Protein AF-A0A7Y4TXQ5-F1 (afdb_monomer_lite)

Structure (mmCIF, N/CA/C/O backbone):
data_AF-A0A7Y4TXQ5-F1
#
_entry.id   AF-A0A7Y4TXQ5-F1
#
loop_
_atom_site.group_PDB
_atom_site.id
_atom_site.type_symbol
_atom_site.label_atom_id
_atom_site.label_alt_id
_atom_site.label_comp_id
_atom_site.label_asym_id
_atom_site.label_entity_id
_atom_site.label_seq_id
_atom_site.pdbx_PDB_ins_code
_atom_site.Cartn_x
_atom_site.Cartn_y
_atom_site.Cartn_z
_atom_site.occupancy
_atom_site.B_iso_or_equiv
_atom_site.auth_seq_id
_atom_site.auth_comp_id
_atom_site.auth_asym_id
_atom_site.auth_atom_id
_atom_site.pdbx_PDB_model_num
ATOM 1 N N . MET A 1 1 ? 9.297 -5.792 8.119 1.00 72.00 1 MET A N 1
ATOM 2 C CA . MET A 1 1 ? 8.786 -5.710 6.735 1.00 72.00 1 MET A CA 1
ATOM 3 C C . MET A 1 1 ? 8.627 -4.238 6.401 1.00 72.00 1 MET A C 1
ATOM 5 O O . MET A 1 1 ? 8.086 -3.522 7.237 1.00 72.00 1 MET A O 1
ATOM 9 N N . SER A 1 2 ? 9.181 -3.772 5.284 1.00 90.69 2 SER A N 1
ATOM 10 C CA . SER A 1 2 ? 9.122 -2.359 4.892 1.00 90.69 2 SER A CA 1
ATOM 11 C C . SER A 1 2 ? 7.800 -2.024 4.192 1.00 90.69 2 SER A C 1
ATOM 13 O O . SER A 1 2 ? 7.118 -2.909 3.676 1.00 90.69 2 SER A O 1
ATOM 15 N N . ASN A 1 3 ? 7.446 -0.737 4.123 1.00 92.19 3 ASN A N 1
ATOM 16 C CA . ASN A 1 3 ? 6.277 -0.291 3.355 1.00 92.19 3 ASN A CA 1
ATOM 17 C C . ASN A 1 3 ? 6.397 -0.631 1.867 1.00 92.19 3 ASN A C 1
ATOM 19 O O . ASN A 1 3 ? 5.387 -0.931 1.238 1.00 92.19 3 ASN A O 1
ATOM 23 N N . LYS A 1 4 ? 7.622 -0.638 1.327 1.00 94.12 4 LYS A N 1
ATOM 24 C CA . LYS A 1 4 ? 7.886 -1.058 -0.050 1.00 94.12 4 LYS A CA 1
ATOM 25 C C . LYS A 1 4 ? 7.515 -2.528 -0.243 1.00 94.12 4 LYS A C 1
ATOM 27 O O . LYS A 1 4 ? 6.759 -2.826 -1.155 1.00 94.12 4 LYS A O 1
ATOM 32 N N . ASP A 1 5 ? 7.919 -3.415 0.670 1.00 93.94 5 ASP A N 1
ATOM 33 C CA . ASP A 1 5 ? 7.571 -4.846 0.603 1.00 93.94 5 ASP A CA 1
ATOM 34 C C . ASP A 1 5 ? 6.051 -5.070 0.646 1.00 93.94 5 ASP A C 1
ATOM 36 O O . ASP A 1 5 ? 5.509 -5.860 -0.128 1.00 93.94 5 ASP A O 1
ATOM 40 N N . ILE A 1 6 ? 5.351 -4.347 1.531 1.00 93.25 6 ILE A N 1
ATOM 41 C CA . ILE A 1 6 ? 3.891 -4.443 1.684 1.00 93.25 6 ILE A CA 1
ATOM 42 C C . ILE A 1 6 ? 3.185 -3.997 0.401 1.00 93.25 6 ILE A C 1
ATOM 44 O O . ILE A 1 6 ? 2.282 -4.682 -0.083 1.00 93.25 6 ILE A O 1
ATOM 48 N N . VAL A 1 7 ? 3.582 -2.846 -0.144 1.00 94.06 7 VAL A N 1
ATOM 49 C CA . VAL A 1 7 ? 2.996 -2.284 -1.365 1.00 94.06 7 VAL A CA 1
ATOM 50 C C . VAL A 1 7 ? 3.269 -3.197 -2.559 1.00 94.06 7 VAL A C 1
ATOM 52 O O . VAL A 1 7 ? 2.330 -3.535 -3.276 1.00 94.06 7 VAL A O 1
ATOM 55 N N . THR A 1 8 ? 4.505 -3.672 -2.728 1.00 95.69 8 THR A N 1
ATOM 56 C CA . THR A 1 8 ? 4.876 -4.606 -3.800 1.00 95.69 8 THR A CA 1
ATOM 57 C C . THR A 1 8 ? 4.041 -5.883 -3.746 1.00 95.69 8 THR A C 1
ATOM 59 O O . THR A 1 8 ? 3.473 -6.281 -4.760 1.00 95.69 8 THR A O 1
ATOM 62 N N . ALA A 1 9 ? 3.896 -6.502 -2.569 1.00 94.38 9 ALA A N 1
ATOM 63 C CA . ALA A 1 9 ? 3.103 -7.723 -2.418 1.00 94.38 9 ALA A CA 1
ATOM 64 C C . ALA A 1 9 ? 1.618 -7.504 -2.758 1.00 94.38 9 ALA A C 1
ATOM 66 O O . ALA A 1 9 ? 1.003 -8.337 -3.426 1.00 94.38 9 ALA A O 1
ATOM 67 N N . ARG A 1 10 ? 1.040 -6.370 -2.338 1.00 94.12 10 ARG A N 1
ATOM 68 C CA . ARG A 1 10 ? -0.359 -6.021 -2.637 1.00 94.12 10 ARG A CA 1
ATOM 69 C C . ARG A 1 10 ? -0.587 -5.765 -4.124 1.00 94.12 10 ARG A C 1
ATOM 71 O O . ARG A 1 10 ? -1.597 -6.211 -4.656 1.00 94.12 10 ARG A O 1
ATOM 78 N N . LEU A 1 11 ? 0.339 -5.076 -4.787 1.00 95.31 11 LEU A N 1
ATOM 79 C CA . LEU A 1 11 ? 0.258 -4.814 -6.225 1.00 95.31 11 LEU A CA 1
ATOM 80 C C . LEU A 1 11 ? 0.422 -6.098 -7.041 1.00 95.31 11 LEU A C 1
ATOM 82 O O . LEU A 1 11 ? -0.366 -6.343 -7.954 1.00 95.31 11 LEU A O 1
ATOM 86 N N . ALA A 1 12 ? 1.361 -6.964 -6.652 1.00 94.00 12 ALA A N 1
ATOM 87 C CA . ALA A 1 12 ? 1.552 -8.264 -7.285 1.00 94.00 12 ALA A CA 1
ATOM 88 C C . ALA A 1 12 ? 0.292 -9.142 -7.193 1.00 94.00 12 ALA A C 1
ATOM 90 O O . ALA A 1 12 ? -0.074 -9.791 -8.171 1.00 94.00 12 ALA A O 1
ATOM 91 N N . ALA A 1 13 ? -0.422 -9.111 -6.060 1.00 94.88 13 ALA A N 1
ATOM 92 C CA . ALA A 1 13 ? -1.670 -9.858 -5.875 1.00 94.88 13 ALA A CA 1
ATOM 93 C C . ALA A 1 13 ? -2.799 -9.430 -6.833 1.00 94.88 13 ALA A C 1
ATOM 95 O O . ALA A 1 13 ? -3.704 -10.220 -7.095 1.00 94.88 13 ALA A O 1
ATOM 96 N N . VAL A 1 14 ? -2.743 -8.208 -7.373 1.00 95.44 14 VAL A N 1
ATOM 97 C CA . VAL A 1 14 ? -3.701 -7.688 -8.366 1.00 95.44 14 VAL A CA 1
ATOM 98 C C . VAL A 1 14 ? -3.100 -7.575 -9.773 1.00 95.44 14 VAL A C 1
ATOM 100 O O . VAL A 1 14 ? -3.699 -6.962 -10.653 1.00 95.44 14 VAL A O 1
ATOM 103 N N . GLY A 1 15 ? -1.922 -8.167 -10.000 1.00 95.62 15 GLY A N 1
ATOM 104 C CA . GLY A 1 15 ? -1.264 -8.204 -11.309 1.00 95.62 15 GLY A CA 1
ATOM 105 C C . GLY A 1 15 ? -0.643 -6.877 -11.759 1.00 95.62 15 GLY A C 1
ATOM 106 O O . GLY A 1 15 ? -0.342 -6.724 -12.941 1.00 95.62 15 GLY A O 1
ATOM 107 N N . ILE A 1 16 ? -0.441 -5.918 -10.851 1.00 95.75 16 ILE A N 1
ATOM 108 C CA . ILE A 1 16 ? 0.206 -4.638 -11.159 1.00 95.75 16 ILE A CA 1
ATOM 109 C C . ILE A 1 16 ? 1.698 -4.744 -10.844 1.00 95.75 16 ILE A C 1
ATOM 111 O O . ILE A 1 16 ? 2.089 -5.104 -9.736 1.00 95.75 16 ILE A O 1
ATOM 115 N N . THR A 1 17 ? 2.531 -4.387 -11.820 1.00 93.62 17 THR A N 1
ATOM 116 C CA . THR A 1 17 ? 3.985 -4.268 -11.653 1.00 93.62 17 THR A CA 1
ATOM 117 C C . THR A 1 17 ? 4.383 -2.818 -11.881 1.00 93.62 17 THR A C 1
ATOM 119 O O . THR A 1 17 ? 3.931 -2.203 -12.843 1.00 93.62 17 THR A O 1
ATOM 122 N N . LEU A 1 18 ? 5.216 -2.281 -10.994 1.00 93.75 18 LEU A N 1
ATOM 123 C CA . LEU A 1 18 ? 5.738 -0.920 -11.060 1.00 93.75 18 LEU A CA 1
ATOM 124 C C . LEU A 1 18 ? 7.265 -0.958 -11.097 1.00 93.75 18 LEU A C 1
ATOM 126 O O . LEU A 1 18 ? 7.885 -1.939 -10.681 1.00 93.75 18 LEU A O 1
ATOM 130 N N . THR A 1 19 ? 7.868 0.122 -11.574 1.00 96.62 19 THR A N 1
ATOM 131 C CA . THR A 1 19 ? 9.311 0.337 -11.457 1.00 96.62 19 THR A CA 1
ATOM 132 C C . THR A 1 19 ? 9.714 0.558 -9.998 1.00 96.62 19 THR A C 1
ATOM 134 O O . THR A 1 19 ? 8.908 0.975 -9.163 1.00 96.62 19 THR A O 1
ATOM 137 N N . ASP A 1 20 ? 10.992 0.343 -9.681 1.00 94.81 20 ASP A N 1
ATOM 138 C CA . ASP A 1 20 ? 11.503 0.563 -8.323 1.00 94.81 20 ASP A CA 1
ATOM 139 C C . ASP A 1 20 ? 11.289 1.996 -7.824 1.00 94.81 20 ASP A C 1
ATOM 141 O O . ASP A 1 20 ? 10.969 2.187 -6.650 1.00 94.81 20 ASP A O 1
ATOM 145 N N . GLN A 1 21 ? 11.409 2.987 -8.713 1.00 97.00 21 GLN A N 1
ATOM 146 C CA . GLN A 1 21 ? 11.189 4.396 -8.389 1.00 97.00 21 GLN A CA 1
ATOM 147 C C . GLN A 1 21 ? 9.716 4.684 -8.055 1.00 97.00 21 GLN A C 1
ATOM 149 O O . GLN A 1 21 ? 9.418 5.411 -7.106 1.00 97.00 21 GLN A O 1
ATOM 154 N N . GLU A 1 22 ? 8.780 4.107 -8.809 1.00 96.81 22 GLU A N 1
ATOM 155 C CA . GLU A 1 22 ? 7.346 4.223 -8.520 1.00 96.81 22 GLU A CA 1
ATOM 156 C C . GLU A 1 22 ? 6.988 3.537 -7.197 1.00 96.81 22 GLU A C 1
ATOM 158 O O . GLU A 1 22 ? 6.206 4.082 -6.413 1.00 96.81 22 GLU A O 1
ATOM 163 N N . LEU A 1 23 ? 7.602 2.385 -6.908 1.00 96.44 23 LEU A N 1
ATOM 164 C CA . LEU A 1 23 ? 7.448 1.699 -5.626 1.00 96.44 23 LEU A CA 1
ATOM 165 C C . LEU A 1 23 ? 7.983 2.536 -4.460 1.00 96.44 23 LEU A C 1
ATOM 167 O O . LEU A 1 23 ? 7.341 2.572 -3.412 1.00 96.44 23 LEU A O 1
ATOM 171 N N . ASP A 1 24 ? 9.103 3.241 -4.628 1.00 96.56 24 ASP A N 1
ATOM 172 C CA . ASP A 1 24 ? 9.642 4.131 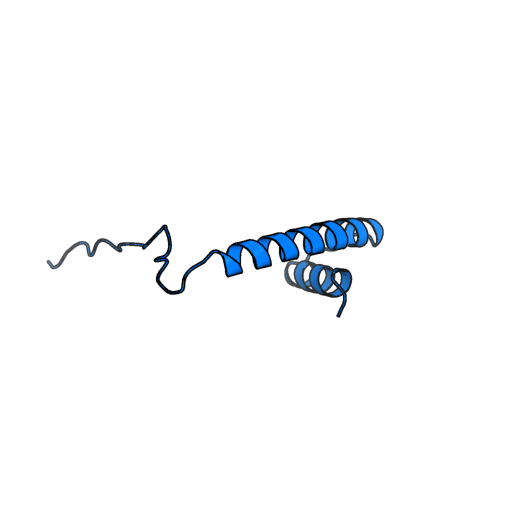-3.591 1.00 96.56 24 ASP A CA 1
ATOM 173 C C . ASP A 1 24 ? 8.691 5.296 -3.295 1.00 96.56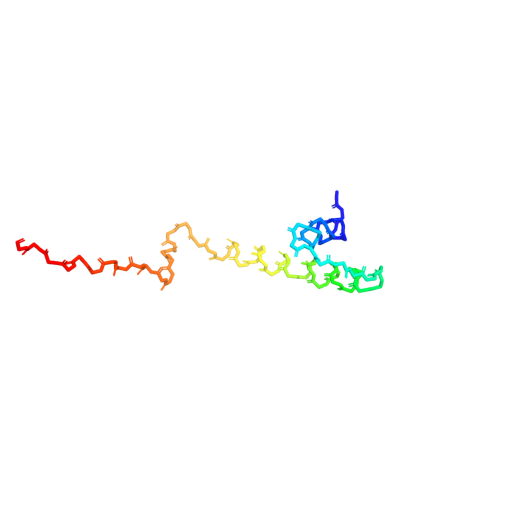 24 ASP A C 1
ATOM 175 O O . ASP A 1 24 ? 8.369 5.566 -2.132 1.00 96.56 24 ASP A O 1
ATOM 179 N N . HIS A 1 25 ? 8.168 5.952 -4.334 1.00 96.44 25 HIS A N 1
ATOM 180 C CA . HIS A 1 25 ? 7.177 7.017 -4.165 1.00 96.44 25 HIS A CA 1
ATOM 181 C C . HIS A 1 25 ? 5.901 6.508 -3.483 1.00 96.44 25 HIS A C 1
ATOM 183 O O . HIS A 1 25 ? 5.387 7.143 -2.554 1.00 96.44 25 HIS A O 1
ATOM 189 N N . LEU A 1 26 ? 5.404 5.346 -3.908 1.00 95.62 26 LEU A N 1
ATOM 190 C CA . LEU A 1 26 ? 4.189 4.763 -3.357 1.00 95.62 26 LEU A CA 1
ATOM 191 C C . LEU A 1 26 ? 4.386 4.283 -1.915 1.00 95.62 26 LEU A C 1
ATOM 193 O O . LEU A 1 26 ? 3.493 4.473 -1.095 1.00 95.62 26 LEU A O 1
ATOM 197 N N . ALA A 1 27 ? 5.554 3.742 -1.565 1.00 95.94 27 ALA A N 1
ATOM 198 C CA . ALA A 1 27 ? 5.883 3.340 -0.199 1.00 95.94 27 ALA A CA 1
ATOM 199 C C . ALA A 1 27 ? 5.886 4.533 0.772 1.00 95.94 27 ALA A C 1
ATOM 201 O O . ALA A 1 27 ? 5.390 4.417 1.900 1.00 95.94 27 ALA A O 1
ATOM 202 N N . VAL A 1 28 ? 6.391 5.694 0.336 1.00 96.19 28 VAL A N 1
ATOM 203 C CA . VAL A 1 28 ? 6.344 6.940 1.121 1.00 96.19 28 VAL A CA 1
ATOM 204 C C . VAL A 1 28 ? 4.902 7.413 1.306 1.00 96.19 28 VAL A C 1
ATOM 206 O O . VAL A 1 28 ? 4.502 7.745 2.426 1.00 96.19 28 VAL A O 1
ATOM 209 N N . ALA A 1 29 ? 4.105 7.430 0.234 1.00 95.31 29 ALA A N 1
ATOM 210 C CA . ALA A 1 29 ? 2.694 7.811 0.304 1.00 95.31 29 ALA A CA 1
ATOM 211 C C . ALA A 1 29 ? 1.890 6.860 1.206 1.00 95.31 29 ALA A C 1
ATOM 213 O O . ALA A 1 29 ? 1.134 7.313 2.066 1.00 95.31 29 ALA A O 1
ATOM 214 N N . TYR A 1 30 ? 2.117 5.552 1.071 1.00 95.12 30 TYR A N 1
ATOM 215 C CA . TYR A 1 30 ? 1.494 4.515 1.886 1.00 95.12 30 TYR A CA 1
ATOM 216 C C . TYR A 1 30 ? 1.827 4.680 3.372 1.00 95.12 30 TYR A C 1
ATOM 218 O O . TYR A 1 30 ? 0.931 4.622 4.210 1.00 95.12 30 TYR A O 1
ATOM 226 N N . GLY A 1 31 ? 3.085 4.984 3.708 1.00 95.06 31 GLY A N 1
ATOM 227 C CA . GLY A 1 31 ? 3.479 5.249 5.093 1.00 95.06 31 GLY A CA 1
ATOM 228 C C . GLY A 1 31 ? 2.755 6.444 5.713 1.00 95.06 31 GLY A C 1
ATOM 229 O O . GLY A 1 31 ? 2.309 6.367 6.855 1.00 95.06 31 GLY A O 1
ATOM 230 N N . LYS A 1 32 ? 2.574 7.533 4.955 1.00 95.19 32 LYS A N 1
ATOM 231 C CA . LYS A 1 32 ? 1.780 8.686 5.414 1.00 95.19 32 LYS A CA 1
ATOM 232 C C . LYS A 1 32 ? 0.310 8.318 5.593 1.00 95.19 32 LYS A C 1
ATOM 234 O O . LYS A 1 32 ? -0.306 8.730 6.570 1.00 95.19 32 LYS A O 1
ATOM 239 N N . LEU A 1 33 ? -0.249 7.528 4.678 1.00 94.75 33 LEU A N 1
ATOM 240 C CA . LEU A 1 33 ? -1.637 7.081 4.771 1.00 94.75 33 LEU A CA 1
ATOM 241 C C . LEU A 1 33 ? -1.870 6.210 6.013 1.00 94.75 33 LEU A C 1
ATOM 243 O O . LEU A 1 33 ? -2.846 6.427 6.721 1.00 94.75 33 LEU A O 1
ATOM 247 N N . GLN A 1 34 ? -0.947 5.299 6.332 1.00 92.75 34 GLN A N 1
ATOM 248 C CA . GLN A 1 34 ? -1.018 4.485 7.552 1.00 92.75 34 GLN A CA 1
ATOM 249 C C . GLN A 1 34 ? -0.990 5.329 8.834 1.00 92.75 34 GLN A C 1
ATOM 251 O O . GLN A 1 34 ? -1.665 5.001 9.809 1.00 92.75 34 GLN A O 1
ATOM 256 N N . GLN A 1 35 ? -0.234 6.431 8.852 1.00 92.19 35 GLN A 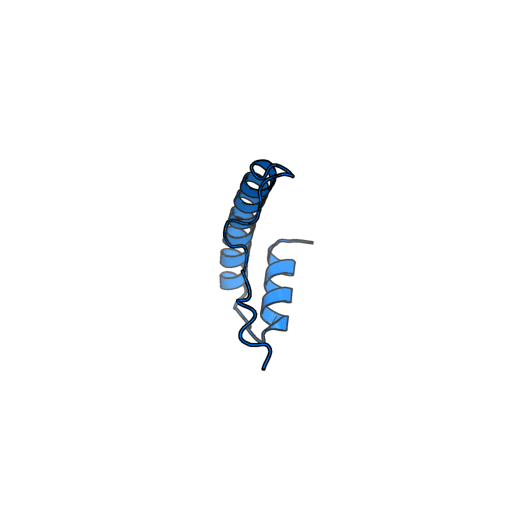N 1
ATOM 257 C CA . GLN A 1 35 ? -0.247 7.355 9.990 1.00 92.19 35 GLN A CA 1
ATOM 258 C C . GLN A 1 35 ? -1.633 7.982 10.175 1.00 92.19 35 GLN A C 1
ATOM 260 O O . GLN A 1 35 ? -2.144 8.013 11.294 1.00 92.19 35 GLN A O 1
ATOM 265 N N . TRP A 1 36 ? -2.262 8.424 9.084 1.00 91.88 36 TRP A N 1
ATOM 266 C CA . TRP A 1 36 ? -3.625 8.954 9.121 1.00 91.88 36 TRP A CA 1
ATOM 267 C C . TRP A 1 36 ? -4.654 7.898 9.518 1.00 91.88 36 TRP A C 1
ATOM 269 O O . TRP A 1 36 ? -5.515 8.184 10.344 1.00 91.88 36 TRP A O 1
ATOM 279 N N . GLU A 1 37 ? -4.537 6.675 9.006 1.00 90.50 37 GLU A N 1
ATOM 280 C CA . GLU A 1 37 ? -5.390 5.551 9.403 1.00 90.50 37 GLU A CA 1
ATOM 281 C C . GLU A 1 37 ? -5.292 5.289 10.910 1.00 90.50 37 GLU A C 1
ATOM 283 O O . GLU A 1 37 ? -6.315 5.164 11.579 1.00 90.50 37 GLU A O 1
ATOM 288 N N . SER 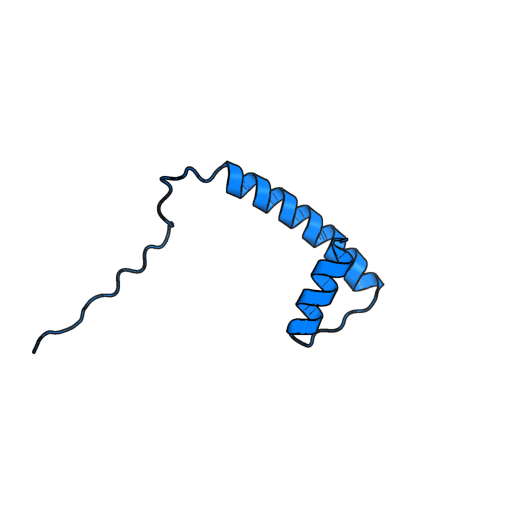A 1 38 ? -4.081 5.303 11.476 1.00 88.44 38 SER A N 1
ATOM 289 C CA . SER A 1 38 ? -3.889 5.151 12.922 1.00 88.44 38 SER A CA 1
ATOM 290 C C . SER A 1 38 ? -4.536 6.284 13.724 1.00 88.44 38 SER A C 1
ATOM 292 O O . SER A 1 38 ? -5.097 6.033 14.790 1.00 88.44 38 SER A O 1
ATOM 294 N N . ILE A 1 39 ? -4.485 7.526 13.231 1.00 88.81 39 ILE A N 1
ATOM 295 C CA . ILE A 1 39 ? -5.174 8.660 13.867 1.00 88.81 39 ILE A CA 1
ATOM 296 C C . ILE A 1 39 ? -6.688 8.441 13.833 1.00 88.81 39 ILE A C 1
ATOM 298 O O . ILE A 1 39 ? -7.333 8.546 14.873 1.00 88.81 39 ILE A O 1
ATOM 302 N N . VAL A 1 40 ? -7.244 8.076 12.676 1.00 87.31 40 VAL A N 1
ATOM 303 C CA . VAL A 1 40 ? -8.681 7.807 12.520 1.00 87.31 40 VAL A CA 1
ATOM 304 C C . VAL A 1 40 ? -9.125 6.668 13.437 1.00 87.31 40 VAL A C 1
ATOM 306 O O . VAL A 1 40 ? -10.103 6.820 14.159 1.00 87.31 40 VAL A O 1
ATOM 309 N N . GLN A 1 41 ? -8.380 5.563 13.495 1.00 83.75 41 GLN A N 1
ATOM 310 C CA . GLN A 1 41 ? -8.686 4.438 14.385 1.00 83.75 41 GLN A CA 1
ATOM 311 C C . GLN A 1 41 ? -8.695 4.834 15.865 1.00 83.75 41 GLN A C 1
ATOM 313 O O . GLN A 1 41 ? -9.506 4.316 16.622 1.00 83.75 41 GLN A O 1
ATOM 318 N N . LYS A 1 42 ? -7.838 5.774 16.282 1.00 82.38 42 LYS A N 1
ATOM 319 C CA . LYS A 1 42 ? -7.848 6.313 17.653 1.00 82.38 42 LYS A CA 1
ATOM 320 C C . LYS A 1 42 ? -9.028 7.244 17.929 1.00 82.38 42 LYS A C 1
ATOM 322 O O . LYS A 1 42 ? -9.358 7.457 19.090 1.00 82.38 42 LYS A O 1
ATOM 327 N N . MET A 1 43 ? -9.624 7.829 16.892 1.00 81.81 43 MET A N 1
ATOM 328 C CA . MET A 1 43 ? -10.809 8.683 17.014 1.00 81.81 43 MET A CA 1
ATOM 329 C C . MET A 1 43 ? -12.109 7.876 17.068 1.00 81.81 43 MET A C 1
ATOM 331 O O . MET A 1 43 ? -13.092 8.362 17.622 1.00 81.81 43 MET A O 1
ATOM 335 N N . ILE A 1 44 ? -12.126 6.668 16.497 1.00 72.69 44 ILE A N 1
ATOM 336 C CA . ILE A 1 44 ? -13.290 5.780 16.524 1.00 72.69 44 ILE A CA 1
ATOM 337 C C . ILE A 1 44 ? -13.477 5.267 17.957 1.00 72.69 44 ILE A C 1
ATOM 339 O O . ILE A 1 44 ? -12.672 4.489 18.466 1.00 72.69 44 ILE A O 1
ATOM 343 N N . GLN A 1 45 ? -14.551 5.709 18.611 1.00 65.81 45 GLN A N 1
ATOM 344 C CA . GLN A 1 45 ? -14.994 5.135 19.881 1.00 65.81 45 GLN A CA 1
ATOM 345 C C . GLN A 1 45 ? -15.650 3.765 19.614 1.00 65.81 45 GLN A C 1
ATOM 347 O O . GLN A 1 45 ? -16.263 3.599 18.555 1.00 65.81 45 GLN A O 1
ATOM 352 N N . PRO A 1 46 ? -15.546 2.780 20.524 1.00 61.78 46 PRO A N 1
ATOM 353 C CA . PRO A 1 46 ? -16.142 1.445 20.357 1.00 61.78 46 PRO A CA 1
ATOM 354 C C . PRO A 1 46 ? -17.638 1.448 19.995 1.00 61.78 46 PRO A C 1
ATOM 356 O O . PRO A 1 46 ? -18.114 0.557 19.299 1.00 61.78 46 PRO A O 1
ATOM 359 N N . GLU A 1 47 ? -18.363 2.461 20.454 1.00 60.09 47 GLU A N 1
ATOM 360 C CA . GLU A 1 47 ? -19.790 2.708 20.242 1.00 60.09 47 GLU A CA 1
ATOM 361 C C . GLU A 1 47 ? -20.116 3.468 18.946 1.00 60.09 47 GLU A C 1
ATOM 363 O O . GLU A 1 47 ? -21.279 3.781 18.691 1.00 60.09 47 GLU A O 1
ATOM 368 N N . THR A 1 48 ? -19.116 3.782 18.119 1.00 63.38 48 THR A N 1
ATOM 369 C CA . THR A 1 48 ? -19.350 4.468 16.843 1.00 63.38 48 THR A CA 1
ATOM 370 C C . THR A 1 48 ? -19.971 3.474 15.867 1.00 63.38 48 THR A C 1
ATOM 372 O O . THR A 1 48 ? -19.268 2.692 15.222 1.00 63.38 48 THR A O 1
ATOM 375 N N . GLU A 1 49 ? -21.300 3.482 15.766 1.00 59.56 49 GLU A N 1
ATOM 376 C CA . GLU A 1 49 ? -22.002 2.759 14.709 1.00 59.56 49 GLU A CA 1
ATOM 377 C C . GLU A 1 49 ? -21.443 3.181 13.338 1.00 59.56 49 GLU A C 1
ATOM 379 O O . GLU A 1 49 ? -21.130 4.361 13.127 1.00 59.56 49 GLU A O 1
ATOM 384 N N . PRO A 1 50 ? -21.277 2.242 12.389 1.00 63.38 50 PRO A N 1
ATOM 385 C CA . PRO A 1 50 ? -20.860 2.599 11.044 1.00 63.38 50 PRO A CA 1
ATOM 386 C C . PRO A 1 50 ? -21.836 3.632 10.474 1.00 63.38 50 PRO A C 1
ATOM 388 O O . PRO A 1 50 ? -23.044 3.425 10.491 1.00 63.38 50 PRO A O 1
ATOM 391 N N . ALA A 1 51 ? -21.311 4.728 9.916 1.00 64.12 51 ALA A N 1
ATOM 392 C CA . ALA A 1 51 ? -22.122 5.817 9.356 1.00 64.12 51 ALA A CA 1
ATOM 393 C C . ALA A 1 51 ? -23.094 5.366 8.244 1.00 64.12 51 ALA A C 1
ATOM 395 O O . ALA A 1 51 ? -23.993 6.111 7.861 1.00 64.12 51 ALA A O 1
ATOM 396 N N . VAL A 1 52 ? -22.910 4.152 7.714 1.00 56.19 52 VAL A N 1
ATOM 397 C CA . VAL A 1 52 ? -23.813 3.513 6.761 1.00 56.19 52 VAL A CA 1
ATOM 398 C C . VAL A 1 52 ? -24.179 2.127 7.282 1.00 56.19 52 VAL A C 1
ATOM 400 O O . VAL A 1 52 ? -23.497 1.138 7.014 1.00 56.19 52 VAL A O 1
ATOM 403 N N . THR A 1 53 ? -25.285 2.048 8.011 1.00 57.06 53 THR A N 1
ATOM 404 C CA . THR A 1 53 ? -25.947 0.780 8.318 1.00 57.06 53 THR A CA 1
ATOM 405 C C . THR A 1 53 ? -26.837 0.423 7.132 1.00 57.06 53 THR A C 1
ATOM 407 O O . THR A 1 53 ? -27.796 1.127 6.813 1.00 57.06 53 THR A O 1
ATOM 410 N N . PHE A 1 54 ? -26.507 -0.657 6.422 1.00 59.97 54 PHE A N 1
ATOM 411 C CA . PHE A 1 54 ? -27.344 -1.139 5.327 1.00 59.97 54 PHE A CA 1
ATOM 412 C C . PHE A 1 54 ? -28.639 -1.725 5.902 1.00 59.97 54 PHE A C 1
ATOM 414 O O . PHE A 1 54 ? -28.655 -2.846 6.409 1.00 59.97 54 PHE A O 1
ATOM 421 N N . HIS A 1 55 ? -29.741 -0.980 5.820 1.00 59.53 55 HIS A N 1
ATOM 422 C CA . HIS A 1 55 ? -31.064 -1.526 6.098 1.00 59.53 55 HIS A CA 1
ATOM 423 C C . HIS A 1 55 ? -31.581 -2.230 4.844 1.00 59.53 55 HIS A C 1
ATOM 425 O O . HIS A 1 55 ? -32.159 -1.606 3.953 1.00 59.53 55 HIS A O 1
ATOM 431 N N . ALA A 1 56 ? -31.368 -3.546 4.770 1.00 63.97 56 ALA A N 1
ATOM 432 C CA . ALA A 1 56 ? -32.033 -4.373 3.775 1.00 63.97 56 ALA A CA 1
ATOM 433 C C . ALA A 1 56 ? -33.550 -4.280 4.006 1.00 63.97 56 ALA A C 1
ATOM 435 O O . ALA A 1 56 ? -34.080 -4.785 4.996 1.00 63.97 56 ALA A O 1
ATOM 436 N N . LYS A 1 57 ? -34.254 -3.593 3.104 1.00 58.12 57 LYS A N 1
ATOM 437 C CA . LYS A 1 57 ? -35.714 -3.555 3.089 1.00 58.12 57 LYS A CA 1
ATOM 438 C C . LYS A 1 57 ? -36.192 -4.963 2.735 1.00 58.12 57 LYS A C 1
ATOM 440 O O . LYS A 1 57 ? -36.017 -5.405 1.604 1.00 58.12 57 LYS A O 1
ATOM 445 N N . VAL A 1 58 ? -36.740 -5.688 3.710 1.00 62.50 58 VAL A N 1
ATOM 446 C CA . VAL A 1 58 ? -37.376 -6.988 3.469 1.00 62.50 58 VAL A CA 1
ATOM 447 C C . VAL A 1 58 ? -38.651 -6.722 2.670 1.00 62.50 58 VAL A C 1
ATOM 449 O O . VAL A 1 58 ? -39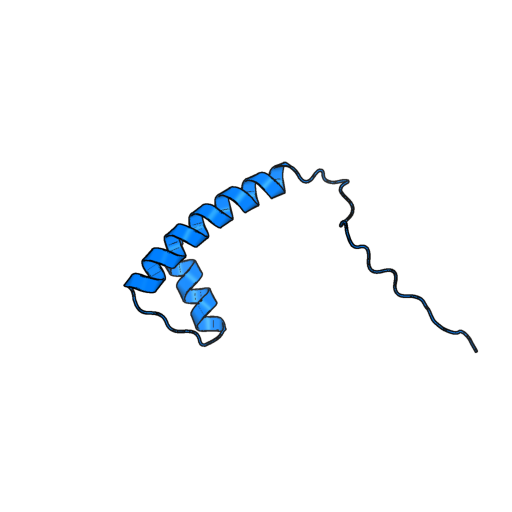.695 -6.392 3.230 1.00 62.50 58 VAL A O 1
ATOM 452 N N . GLU A 1 59 ? -38.560 -6.782 1.345 1.00 55.62 59 GLU A N 1
ATOM 453 C CA . GLU A 1 59 ? -39.737 -6.746 0.485 1.00 55.62 59 GLU A CA 1
ATOM 454 C C . GLU A 1 59 ? -40.383 -8.133 0.439 1.00 55.62 59 GLU A C 1
ATOM 456 O O . GLU A 1 59 ? -39.892 -9.049 -0.210 1.00 55.62 59 GLU A O 1
ATOM 461 N N . GLY A 1 60 ? -41.529 -8.240 1.117 1.00 50.62 60 GLY A N 1
ATOM 462 C CA . GLY A 1 60 ? -42.672 -8.997 0.613 1.00 50.62 60 GLY A CA 1
ATOM 463 C C . GLY A 1 60 ? -42.824 -10.434 1.099 1.00 50.62 60 GLY A C 1
ATOM 464 O O . GLY A 1 60 ? -42.494 -11.373 0.386 1.00 50.62 60 GLY A O 1
ATOM 465 N N . SER A 1 61 ? -43.492 -10.604 2.241 1.00 50.75 61 SER A N 1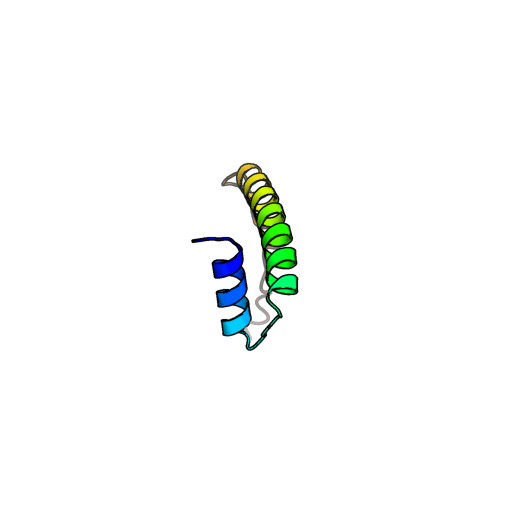
ATOM 466 C CA . SER A 1 61 ? -44.327 -11.783 2.481 1.00 50.75 61 SER A CA 1
ATOM 467 C C . SER A 1 61 ? -45.563 -11.696 1.577 1.00 50.75 61 SER A C 1
ATOM 469 O O . SER A 1 61 ? -46.412 -10.823 1.781 1.00 50.75 61 SER A O 1
ATOM 471 N N . ARG A 1 62 ? -45.671 -12.581 0.586 1.00 50.56 62 ARG A N 1
ATOM 472 C CA . ARG A 1 62 ? -46.938 -12.964 -0.046 1.00 50.56 62 ARG A CA 1
ATOM 473 C C . ARG A 1 62 ? -46.953 -14.462 -0.279 1.00 50.56 62 ARG A C 1
ATOM 475 O O . ARG A 1 62 ? -45.907 -14.981 -0.719 1.00 50.56 62 ARG A O 1
#

Foldseek 3Di:
DALLVVVCVVCVVVPHDDDPVVSVVVSVVVVVVVVVVVVVVVVDDPPPDPPDDDDDDPPDDD

pLDDT: mean 82.68, std 16.05, range [50.56, 97.0]

Secondary structure (DSSP, 8-state):
--HHHHHHHHHHHTT----HHHHHHHHHHHHHHHHHHHHHHHH--TT---S-----------

Radius of gyration: 19.0 Å; chains: 1; bounding box: 58×22×32 Å

Sequence (62 aa):
MSNKDIVTARLAAVGITLTDQELDHLAVAYGKLQQWESIVQKMIQPETEPAVTFHAKVEGSR